Protein AF-A0A6P0TJJ9-F1 (afdb_monomer_lite)

Sequence (119 aa):
LDRAAPQLIAANETVKAAPLPALQGSAFDVAGGTGFQRPFELATLRLRNMVEALGHWRTYVPSGEYVTQRGGTFLFDAQGAMLYEYGDRGLLGFAENMSNPLSFLDAQLSEPSSTLEAV

Radius of gyration: 24.47 Å; chains: 1; bounding box: 44×28×72 Å

pLDDT: mean 81.22, std 12.04, range [33.06, 93.75]

Structure (mmCIF, N/CA/C/O backbone):
data_AF-A0A6P0TJJ9-F1
#
_entry.id   AF-A0A6P0TJJ9-F1
#
loop_
_atom_site.group_PDB
_atom_site.id
_atom_site.type_symbol
_atom_site.label_atom_id
_atom_site.label_alt_id
_atom_site.label_comp_id
_atom_site.label_asym_id
_atom_site.label_entity_id
_atom_site.label_seq_id
_atom_site.pdbx_PDB_ins_code
_atom_site.Cartn_x
_atom_site.Cartn_y
_atom_site.Cartn_z
_atom_site.occupancy
_atom_site.B_iso_or_equiv
_atom_site.auth_seq_id
_atom_site.auth_comp_id
_atom_site.auth_asym_id
_atom_site.auth_atom_id
_atom_site.pdbx_PDB_model_num
ATOM 1 N N . LEU A 1 1 ? 19.228 -5.794 -0.015 1.00 62.44 1 LEU A N 1
ATOM 2 C CA . LEU A 1 1 ? 19.012 -6.309 -1.383 1.00 62.44 1 LEU A CA 1
ATOM 3 C C . LEU A 1 1 ? 19.397 -7.760 -1.398 1.00 62.44 1 LEU A C 1
ATOM 5 O O . LEU A 1 1 ? 20.475 -8.080 -0.907 1.00 62.44 1 LEU A O 1
ATOM 9 N N . ASP A 1 2 ? 18.507 -8.601 -1.904 1.00 72.81 2 ASP A N 1
ATOM 10 C CA . ASP A 1 2 ? 18.820 -10.003 -2.114 1.00 72.81 2 ASP A CA 1
ATOM 11 C C . ASP A 1 2 ? 19.846 -10.109 -3.249 1.00 72.81 2 ASP A C 1
ATOM 13 O O . ASP A 1 2 ? 19.540 -9.841 -4.40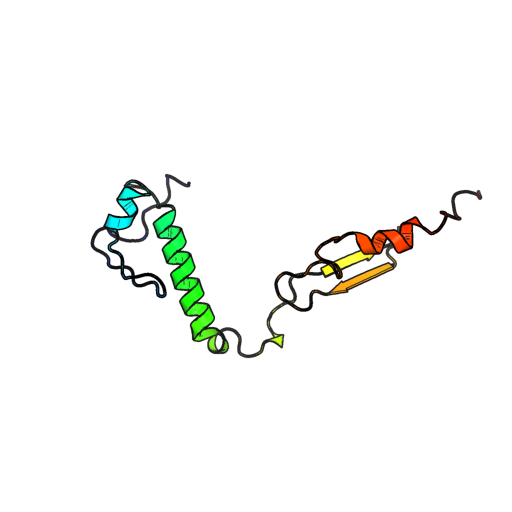9 1.00 72.81 2 ASP A O 1
ATOM 17 N N . ARG A 1 3 ? 21.092 -10.424 -2.887 1.00 77.44 3 ARG A N 1
ATOM 18 C CA . ARG A 1 3 ? 22.188 -10.594 -3.848 1.00 77.44 3 ARG A CA 1
ATOM 19 C C . ARG A 1 3 ? 22.168 -11.967 -4.523 1.00 77.44 3 ARG A C 1
ATOM 21 O O . ARG A 1 3 ? 22.936 -12.173 -5.453 1.00 77.44 3 ARG A O 1
ATOM 28 N N . ALA A 1 4 ? 21.332 -12.891 -4.050 1.00 82.12 4 ALA A N 1
ATOM 29 C CA . ALA A 1 4 ? 21.156 -14.212 -4.642 1.00 82.12 4 ALA A CA 1
ATOM 30 C C . ALA A 1 4 ? 20.058 -14.222 -5.720 1.00 82.12 4 ALA A C 1
ATOM 32 O O . ALA A 1 4 ? 20.020 -15.129 -6.550 1.00 82.12 4 ALA A O 1
ATOM 33 N N . ALA A 1 5 ? 19.176 -13.218 -5.727 1.00 84.81 5 ALA A N 1
ATOM 34 C CA . ALA A 1 5 ? 18.122 -13.097 -6.723 1.00 84.81 5 ALA A CA 1
ATOM 35 C C . ALA A 1 5 ? 18.695 -12.736 -8.109 1.00 84.81 5 ALA A C 1
ATOM 37 O O . ALA A 1 5 ? 19.488 -11.792 -8.212 1.00 84.81 5 ALA A O 1
ATOM 38 N N . PRO A 1 6 ? 18.279 -13.429 -9.187 1.00 85.81 6 PRO A N 1
ATOM 39 C CA . PRO A 1 6 ? 18.734 -13.129 -10.539 1.00 85.81 6 PRO A CA 1
ATOM 40 C C . PRO A 1 6 ? 18.163 -11.800 -11.052 1.00 85.81 6 PRO A C 1
ATOM 42 O O . PRO A 1 6 ? 17.127 -11.313 -10.591 1.00 85.81 6 PRO A O 1
ATOM 45 N N . GLN A 1 7 ? 18.833 -11.229 -12.053 1.00 87.25 7 GLN A N 1
ATOM 46 C CA . GLN A 1 7 ? 18.299 -10.107 -12.827 1.00 87.25 7 GLN A CA 1
ATOM 47 C C . GLN A 1 7 ? 17.050 -10.541 -13.600 1.00 87.25 7 GLN A C 1
ATOM 49 O O . GLN A 1 7 ? 16.963 -11.673 -14.075 1.00 87.25 7 GLN A O 1
ATOM 54 N N . LEU A 1 8 ? 16.086 -9.633 -13.715 1.00 86.06 8 LEU A N 1
ATOM 55 C CA . LEU A 1 8 ? 14.790 -9.873 -14.352 1.00 86.06 8 LEU A CA 1
ATOM 56 C C . LEU A 1 8 ? 14.695 -9.254 -15.754 1.00 86.06 8 LEU A C 1
ATOM 58 O O . LEU A 1 8 ? 13.822 -9.640 -16.522 1.00 86.06 8 LEU A O 1
ATOM 62 N N . ILE A 1 9 ? 15.568 -8.297 -16.068 1.00 84.56 9 ILE A N 1
ATOM 63 C CA . ILE A 1 9 ? 15.612 -7.525 -17.309 1.00 84.56 9 ILE A CA 1
ATOM 64 C C . ILE A 1 9 ? 17.009 -7.672 -17.910 1.00 84.56 9 ILE A C 1
ATOM 66 O O . ILE A 1 9 ? 18.009 -7.293 -17.290 1.00 84.56 9 ILE A O 1
ATOM 70 N N . ALA A 1 10 ? 17.091 -8.190 -19.134 1.00 84.06 10 ALA A N 1
ATOM 71 C CA . ALA A 1 10 ? 18.375 -8.354 -19.813 1.00 84.06 10 ALA A CA 1
ATOM 72 C C . ALA A 1 10 ? 18.992 -6.995 -20.192 1.00 84.06 10 ALA A C 1
ATOM 74 O O . ALA A 1 10 ? 18.285 -6.019 -20.431 1.00 84.06 10 ALA A O 1
ATOM 75 N N . ALA A 1 11 ? 20.322 -6.911 -20.299 1.00 80.12 11 ALA A N 1
ATOM 76 C CA . ALA A 1 11 ? 21.014 -5.646 -20.581 1.00 80.12 11 ALA A CA 1
ATOM 77 C C . ALA A 1 11 ? 20.579 -4.979 -21.905 1.00 80.12 11 ALA A C 1
ATOM 79 O O . ALA A 1 11 ? 20.531 -3.752 -21.992 1.00 80.12 11 ALA A O 1
ATOM 80 N N . ASN A 1 12 ? 20.238 -5.783 -22.916 1.00 84.12 12 ASN A N 1
ATOM 81 C CA . ASN A 1 12 ? 19.755 -5.342 -24.229 1.00 84.12 12 ASN A CA 1
ATOM 82 C C . ASN A 1 12 ? 18.223 -5.214 -24.313 1.00 84.12 12 ASN A C 1
ATOM 84 O O . ASN A 1 12 ? 17.691 -4.832 -25.357 1.00 84.12 12 ASN A O 1
ATOM 88 N N . GLU A 1 13 ? 17.501 -5.549 -23.247 1.00 86.25 13 GLU A N 1
ATOM 89 C CA . GLU A 1 13 ? 16.051 -5.439 -23.206 1.00 86.25 13 GLU A CA 1
ATOM 90 C C . GLU A 1 13 ? 15.645 -3.977 -23.018 1.00 86.25 13 GLU A C 1
ATOM 92 O O . GLU A 1 13 ? 16.206 -3.258 -22.192 1.00 86.25 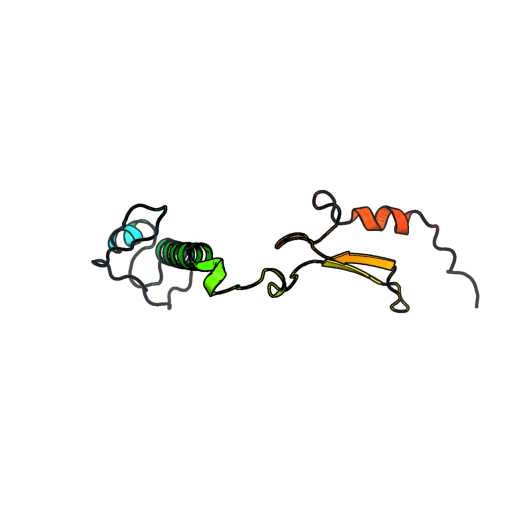13 GLU A O 1
ATOM 97 N N . THR A 1 14 ? 14.657 -3.520 -23.787 1.00 86.50 14 THR A N 1
ATOM 98 C CA . THR A 1 14 ? 14.084 -2.181 -23.617 1.00 86.50 14 THR A CA 1
ATOM 99 C C . THR A 1 14 ? 12.805 -2.268 -22.799 1.00 86.50 14 THR A C 1
ATOM 101 O O . THR A 1 14 ? 11.796 -2.813 -23.249 1.00 86.50 14 THR A O 1
ATOM 104 N N . VAL A 1 15 ? 12.827 -1.671 -21.613 1.00 83.75 15 VAL A N 1
ATOM 105 C CA . VAL A 1 15 ? 11.698 -1.626 -20.689 1.00 83.75 15 VAL A CA 1
ATOM 106 C C . VAL A 1 15 ? 10.832 -0.419 -21.008 1.00 83.75 15 VAL A C 1
ATOM 108 O O . VAL A 1 15 ? 11.277 0.727 -20.946 1.00 83.75 15 VAL A O 1
ATOM 111 N N . LYS A 1 16 ? 9.562 -0.680 -21.316 1.00 85.00 16 LYS A N 1
ATOM 112 C CA . LYS A 1 16 ? 8.521 0.341 -21.449 1.00 85.00 16 LYS A CA 1
ATOM 113 C C . LYS A 1 16 ? 7.699 0.360 -20.163 1.00 85.00 16 LYS A C 1
ATOM 115 O O . LYS A 1 16 ? 7.030 -0.622 -19.850 1.00 85.00 16 LYS A O 1
ATOM 120 N N . ALA A 1 17 ? 7.773 1.456 -19.418 1.00 77.62 17 ALA A N 1
ATOM 121 C CA . ALA A 1 17 ? 7.063 1.628 -18.154 1.00 77.62 17 ALA A CA 1
ATOM 122 C C . ALA A 1 17 ? 6.533 3.064 -18.047 1.00 77.62 17 ALA A C 1
ATOM 124 O O . ALA A 1 17 ? 7.002 3.840 -17.219 1.00 77.62 17 ALA A O 1
ATOM 125 N N . ALA A 1 18 ? 5.579 3.428 -18.914 1.00 77.31 18 ALA A N 1
ATOM 126 C CA . ALA A 1 18 ? 4.915 4.731 -18.845 1.00 77.31 18 ALA A CA 1
ATOM 127 C C . ALA A 1 18 ? 4.419 4.981 -17.405 1.00 77.31 18 ALA A C 1
ATOM 129 O O . ALA A 1 18 ? 3.893 4.050 -16.803 1.00 77.31 18 ALA A O 1
ATOM 130 N N . PRO A 1 19 ? 4.603 6.176 -16.820 1.00 76.75 19 PRO A N 1
ATOM 131 C CA . PRO A 1 19 ? 4.994 7.441 -17.450 1.00 76.75 19 PRO A CA 1
ATOM 132 C C . PRO A 1 19 ? 6.507 7.635 -17.658 1.00 76.75 19 PRO A C 1
ATOM 134 O O . PRO A 1 19 ? 6.917 8.689 -18.137 1.00 76.75 19 PRO A O 1
ATOM 137 N N . LEU A 1 20 ? 7.351 6.662 -17.304 1.00 79.75 20 LEU A N 1
ATOM 138 C CA . LEU A 1 20 ? 8.792 6.766 -17.521 1.00 79.75 20 LEU A CA 1
ATOM 139 C C . LEU A 1 20 ? 9.141 6.608 -19.011 1.00 79.75 20 LEU A C 1
ATOM 141 O O . LEU A 1 20 ? 8.479 5.839 -19.722 1.00 79.75 20 LEU A O 1
ATOM 145 N N . PRO A 1 21 ? 10.196 7.295 -19.491 1.00 83.00 21 PRO A N 1
ATOM 146 C CA . PRO A 1 21 ? 10.742 7.036 -20.816 1.00 83.00 21 PRO A CA 1
ATOM 147 C C . PRO A 1 21 ? 11.197 5.577 -20.928 1.00 83.00 21 PRO A C 1
ATOM 149 O O . PRO A 1 21 ? 11.478 4.916 -19.927 1.00 83.00 21 PRO A O 1
ATOM 152 N N . ALA A 1 22 ? 11.277 5.065 -22.155 1.00 85.62 22 ALA A N 1
ATOM 153 C CA . ALA A 1 22 ? 11.796 3.723 -22.381 1.00 85.62 22 ALA A CA 1
ATOM 154 C C . ALA A 1 22 ? 13.283 3.663 -21.991 1.00 85.62 22 ALA A C 1
ATOM 156 O O . ALA A 1 22 ? 14.078 4.483 -22.449 1.00 85.62 22 ALA A O 1
ATOM 157 N N . LEU A 1 23 ? 13.648 2.692 -21.155 1.00 85.19 23 LEU A N 1
ATOM 158 C CA . LEU A 1 23 ? 15.012 2.511 -20.652 1.00 85.19 23 LEU A CA 1
ATOM 159 C C . LEU A 1 23 ? 15.571 1.175 -21.138 1.00 85.19 23 LEU A C 1
ATOM 161 O O . LEU A 1 23 ? 14.855 0.175 -21.141 1.00 85.19 23 LEU A O 1
ATOM 165 N N . GLN A 1 24 ? 16.848 1.137 -21.522 1.00 87.31 24 GLN A N 1
ATOM 166 C CA . GLN A 1 24 ? 17.538 -0.140 -21.718 1.00 87.31 24 GLN A CA 1
ATOM 167 C C . GLN A 1 24 ? 17.904 -0.764 -20.373 1.00 87.31 24 GLN A C 1
ATOM 169 O O . GLN A 1 24 ? 18.221 -0.049 -19.422 1.00 87.31 24 GLN A O 1
ATOM 174 N N . GLY A 1 25 ? 17.919 -2.094 -20.307 1.00 80.88 25 GLY A N 1
ATOM 175 C CA . GLY A 1 25 ? 18.296 -2.839 -19.111 1.00 80.88 25 GLY A CA 1
ATOM 176 C C . GLY A 1 25 ? 19.685 -2.472 -18.583 1.00 80.88 25 GLY A C 1
ATOM 177 O O . GLY A 1 25 ? 19.887 -2.442 -17.373 1.00 80.88 25 GLY A O 1
ATOM 178 N N . SER A 1 26 ? 20.617 -2.116 -19.468 1.00 83.94 26 SER A N 1
ATOM 179 C CA . SER A 1 26 ? 21.955 -1.616 -19.118 1.00 83.94 26 SER A CA 1
ATOM 180 C C . SER A 1 26 ? 21.942 -0.308 -18.312 1.00 83.94 26 SER A C 1
ATOM 182 O O . SER A 1 26 ? 22.850 -0.057 -17.521 1.00 83.94 26 SER A O 1
ATOM 184 N N . ALA A 1 27 ? 20.894 0.516 -18.425 1.00 82.75 27 ALA A N 1
ATOM 185 C CA . ALA A 1 27 ? 20.767 1.746 -17.641 1.00 82.75 27 ALA A CA 1
ATOM 186 C C . ALA A 1 27 ? 20.625 1.468 -16.133 1.00 82.75 27 ALA A C 1
ATOM 188 O O . ALA A 1 27 ? 21.016 2.298 -15.311 1.00 82.75 27 ALA A O 1
ATOM 189 N N . PHE A 1 28 ? 20.111 0.292 -15.750 1.00 83.69 28 PHE A N 1
ATOM 190 C CA . PHE A 1 28 ? 19.990 -0.101 -14.344 1.00 83.69 28 PHE A CA 1
ATOM 191 C C . PHE A 1 28 ? 21.326 -0.530 -13.721 1.00 83.69 28 PHE A C 1
ATOM 193 O O . PHE A 1 28 ? 21.434 -0.542 -12.494 1.00 83.69 28 PHE A O 1
ATOM 200 N N . ASP A 1 29 ? 22.349 -0.834 -14.527 1.00 81.06 29 ASP A N 1
ATOM 201 C CA . ASP A 1 29 ? 23.669 -1.250 -14.031 1.00 81.06 29 ASP A CA 1
ATOM 202 C C . ASP A 1 29 ? 24.391 -0.098 -13.322 1.00 81.06 29 ASP A C 1
ATOM 204 O O . ASP A 1 29 ? 25.051 -0.306 -12.305 1.00 81.06 29 ASP A O 1
ATOM 208 N N . VAL A 1 30 ? 24.185 1.136 -13.795 1.00 73.12 30 VAL A N 1
ATOM 209 C CA . VAL A 1 30 ? 24.783 2.358 -13.226 1.00 73.12 30 VAL A CA 1
ATOM 210 C C . VAL A 1 30 ? 24.316 2.604 -11.788 1.00 73.12 30 VAL A C 1
ATOM 212 O O . VAL A 1 30 ? 25.077 3.102 -10.964 1.00 73.12 30 VAL A O 1
ATOM 215 N N . ALA A 1 31 ? 23.075 2.230 -11.470 1.00 66.69 31 ALA A N 1
ATOM 216 C CA . ALA A 1 31 ? 22.455 2.486 -10.171 1.00 66.69 31 ALA A CA 1
ATOM 217 C C . ALA A 1 31 ? 22.338 1.235 -9.280 1.00 66.69 31 ALA A C 1
ATOM 219 O O . ALA A 1 31 ? 21.902 1.334 -8.132 1.00 66.69 31 ALA A O 1
ATOM 220 N N . GLY A 1 32 ? 22.684 0.054 -9.801 1.00 66.31 32 GLY A N 1
ATOM 221 C CA . GLY A 1 32 ? 22.401 -1.222 -9.145 1.00 66.31 32 GLY A CA 1
ATOM 222 C C . GLY A 1 32 ? 23.473 -2.296 -9.281 1.00 66.31 32 GLY A C 1
ATOM 223 O O . GLY A 1 32 ? 23.321 -3.323 -8.633 1.00 66.31 32 GLY A O 1
ATOM 224 N N . GLY A 1 33 ? 24.538 -2.083 -10.060 1.00 78.31 33 GLY A N 1
ATOM 225 C CA . GLY A 1 33 ? 25.552 -3.105 -10.332 1.00 78.31 33 GLY A CA 1
ATOM 226 C C . GLY A 1 33 ? 25.032 -4.259 -11.198 1.00 78.31 33 GLY A C 1
ATOM 227 O O . GLY A 1 33 ? 23.915 -4.217 -11.709 1.00 78.31 33 GLY A O 1
ATOM 228 N N . THR A 1 34 ? 25.850 -5.300 -11.369 1.00 77.50 34 THR A N 1
ATOM 229 C CA . THR A 1 34 ? 25.533 -6.472 -12.202 1.00 77.50 34 THR A CA 1
ATOM 230 C C . THR A 1 34 ? 25.535 -7.773 -11.396 1.00 77.50 34 THR A C 1
ATOM 232 O O . THR A 1 34 ? 26.147 -7.863 -10.332 1.00 77.50 34 THR A O 1
ATOM 235 N N . GLY A 1 35 ? 24.841 -8.799 -11.902 1.00 79.75 35 GLY A N 1
ATOM 236 C CA . GLY A 1 35 ? 24.870 -10.158 -11.343 1.00 79.75 35 GLY A CA 1
ATOM 237 C C . GLY A 1 35 ? 23.883 -10.433 -10.204 1.00 79.75 35 GLY A C 1
ATOM 238 O O . GLY A 1 35 ? 23.897 -11.526 -9.652 1.00 79.75 35 GLY A O 1
ATOM 239 N N . PHE A 1 36 ? 23.017 -9.477 -9.866 1.00 82.12 36 PHE A N 1
ATOM 240 C CA . PHE A 1 36 ? 21.925 -9.644 -8.905 1.00 82.12 36 PHE A CA 1
ATOM 241 C C . PHE A 1 36 ? 20.750 -8.724 -9.252 1.00 82.12 36 PHE A C 1
ATOM 243 O O . PHE A 1 36 ? 20.901 -7.803 -10.058 1.00 82.12 36 PHE A O 1
ATOM 250 N N . GLN A 1 37 ? 19.584 -8.960 -8.648 1.00 82.94 37 GLN A N 1
ATOM 251 C CA . GLN A 1 37 ? 18.388 -8.142 -8.846 1.00 82.94 37 GLN A CA 1
ATOM 252 C C . GLN A 1 37 ? 18.639 -6.681 -8.443 1.00 82.94 37 GLN A C 1
ATOM 254 O O . GLN A 1 37 ? 18.871 -6.365 -7.271 1.00 82.94 37 GLN A O 1
ATOM 259 N N . ARG A 1 38 ? 18.561 -5.770 -9.419 1.00 87.75 38 ARG A N 1
ATOM 260 C CA . ARG A 1 38 ? 18.883 -4.355 -9.205 1.00 87.75 38 ARG A CA 1
ATOM 261 C C . ARG A 1 38 ? 17.686 -3.644 -8.553 1.00 87.75 38 ARG A C 1
ATOM 263 O O . ARG A 1 38 ? 16.539 -3.883 -8.935 1.00 87.75 38 ARG A O 1
ATOM 270 N N . PRO A 1 39 ? 17.901 -2.729 -7.589 1.00 83.19 39 PRO A N 1
ATOM 271 C CA . PRO A 1 39 ? 16.798 -2.083 -6.873 1.00 83.19 39 PRO A CA 1
ATOM 272 C C . PRO A 1 39 ? 15.881 -1.276 -7.801 1.00 83.19 39 PRO A C 1
ATOM 274 O O . PRO A 1 39 ? 14.658 -1.364 -7.703 1.00 83.19 39 PRO A O 1
ATOM 277 N N . PHE A 1 40 ? 16.471 -0.517 -8.728 1.00 85.38 40 PHE A N 1
ATOM 278 C CA . PHE A 1 40 ? 15.721 0.303 -9.680 1.00 85.38 40 PHE A CA 1
ATOM 279 C C . PHE A 1 40 ? 15.007 -0.532 -10.742 1.00 85.38 40 PHE A C 1
ATOM 281 O O . PHE A 1 40 ? 13.876 -0.219 -11.087 1.00 85.38 40 PHE A O 1
ATOM 288 N N . GLU A 1 41 ? 15.614 -1.631 -11.188 1.00 87.56 41 GLU A N 1
ATOM 289 C CA . GLU A 1 41 ? 14.972 -2.612 -12.069 1.00 87.56 41 GLU A CA 1
ATOM 290 C C . GLU A 1 41 ? 13.681 -3.150 -11.437 1.00 87.56 41 GLU A C 1
ATOM 292 O O . GLU A 1 41 ? 12.613 -3.102 -12.049 1.00 87.56 41 GLU A O 1
ATOM 297 N N . LEU A 1 42 ? 13.752 -3.595 -10.178 1.00 88.56 42 LEU A N 1
ATOM 298 C CA . LEU A 1 42 ? 12.581 -4.092 -9.459 1.00 88.56 42 LEU A CA 1
ATOM 299 C C . LEU A 1 42 ? 11.527 -2.994 -9.254 1.00 88.56 42 LEU A C 1
ATOM 301 O O . LEU A 1 42 ? 10.332 -3.251 -9.405 1.00 88.56 42 LEU A O 1
ATOM 305 N N . ALA A 1 43 ? 11.949 -1.771 -8.923 1.00 88.62 43 ALA A N 1
ATOM 306 C CA . ALA A 1 43 ? 11.043 -0.635 -8.777 1.00 88.62 43 ALA A CA 1
ATOM 307 C C . ALA A 1 43 ? 10.325 -0.302 -10.097 1.00 88.62 43 ALA A C 1
ATOM 309 O O . ALA A 1 43 ? 9.111 -0.096 -10.093 1.00 88.62 43 ALA A O 1
ATOM 310 N N . THR A 1 44 ? 11.033 -0.319 -11.231 1.00 88.62 44 THR A N 1
ATOM 311 C CA . THR A 1 44 ? 10.443 -0.112 -12.560 1.00 88.62 44 THR A CA 1
ATOM 312 C C . THR A 1 44 ? 9.469 -1.229 -12.925 1.00 88.62 44 THR A C 1
ATOM 314 O O . THR A 1 44 ? 8.394 -0.936 -13.444 1.00 88.62 44 THR A O 1
ATOM 317 N N . LEU A 1 45 ? 9.779 -2.491 -12.611 1.00 88.75 45 LEU A N 1
ATOM 318 C CA . LEU A 1 45 ? 8.845 -3.604 -12.818 1.00 88.75 45 LEU A CA 1
ATOM 319 C C . LEU A 1 45 ? 7.576 -3.444 -11.978 1.00 88.75 45 LEU A C 1
ATOM 321 O O . LEU A 1 45 ? 6.473 -3.606 -12.495 1.00 88.75 45 LEU A O 1
ATOM 325 N N . ARG A 1 46 ? 7.716 -3.063 -10.703 1.00 89.62 46 ARG A N 1
ATOM 326 C CA . ARG A 1 46 ? 6.570 -2.770 -9.830 1.00 89.62 46 ARG A CA 1
ATOM 327 C C . ARG A 1 46 ? 5.727 -1.629 -10.382 1.00 89.62 46 ARG A C 1
ATOM 329 O O . ARG A 1 46 ? 4.510 -1.755 -10.424 1.00 89.62 46 ARG A O 1
ATOM 336 N N . LEU A 1 47 ? 6.358 -0.552 -10.849 1.00 89.44 47 LEU A N 1
ATOM 337 C CA . LEU A 1 47 ? 5.651 0.565 -11.468 1.00 89.44 47 LEU A CA 1
ATOM 338 C C . LEU A 1 47 ? 4.907 0.134 -12.731 1.00 89.44 47 LEU A C 1
ATOM 340 O O . LEU A 1 47 ? 3.731 0.449 -12.870 1.00 89.44 47 LEU A O 1
ATOM 344 N N . ARG A 1 48 ? 5.559 -0.624 -13.619 1.00 89.00 48 ARG A N 1
ATOM 345 C CA . ARG A 1 48 ? 4.935 -1.144 -14.842 1.00 89.00 48 ARG A CA 1
ATOM 346 C C . ARG A 1 48 ? 3.694 -1.976 -14.522 1.00 89.00 48 ARG A C 1
ATOM 348 O O . ARG A 1 48 ? 2.657 -1.767 -15.140 1.00 89.00 48 ARG A O 1
ATOM 355 N N . ASN A 1 49 ? 3.792 -2.866 -13.535 1.00 89.00 49 ASN A N 1
ATOM 356 C CA . ASN A 1 49 ? 2.666 -3.690 -13.098 1.00 89.00 49 ASN A CA 1
ATOM 357 C C . ASN A 1 49 ? 1.544 -2.837 -12.489 1.00 89.00 49 ASN A C 1
ATOM 359 O O . ASN A 1 49 ? 0.378 -3.071 -12.774 1.00 89.00 49 ASN A O 1
ATOM 363 N N . MET A 1 50 ? 1.876 -1.819 -11.687 1.00 89.62 50 MET A N 1
ATOM 364 C CA . MET A 1 50 ? 0.868 -0.898 -11.148 1.00 89.62 50 MET A CA 1
ATOM 365 C C . MET A 1 50 ? 0.155 -0.122 -12.258 1.00 89.62 50 MET A C 1
ATOM 367 O O . MET A 1 50 ? -1.059 0.021 -12.212 1.00 89.62 50 MET A O 1
ATOM 371 N N . VAL A 1 51 ? 0.886 0.370 -13.260 1.00 90.06 51 VAL A N 1
ATOM 372 C CA . VAL A 1 51 ? 0.317 1.130 -14.386 1.00 90.06 51 VAL A CA 1
ATOM 373 C C . VAL A 1 51 ? -0.638 0.268 -15.204 1.00 90.06 51 VAL A C 1
ATOM 375 O O . VAL A 1 51 ? -1.712 0.731 -15.575 1.00 90.06 51 VAL A O 1
ATOM 378 N N . GLU A 1 52 ? -0.265 -0.984 -15.448 1.00 90.50 52 GLU A N 1
ATOM 379 C CA . GLU A 1 52 ? -1.103 -1.970 -16.125 1.00 90.50 52 GLU A CA 1
ATOM 380 C C . GLU A 1 52 ? -2.385 -2.247 -15.320 1.00 90.50 52 GLU A C 1
ATOM 382 O O . GLU A 1 52 ? -3.487 -1.998 -15.816 1.00 90.50 52 GLU A O 1
ATOM 387 N N . ALA A 1 53 ? -2.249 -2.612 -14.042 1.00 88.88 53 ALA A N 1
ATOM 388 C CA . ALA A 1 53 ? -3.382 -2.910 -13.170 1.00 88.88 53 ALA A CA 1
ATOM 389 C C . ALA A 1 53 ? -4.334 -1.712 -12.990 1.00 88.88 53 ALA A C 1
ATOM 391 O O . ALA A 1 53 ? -5.554 -1.878 -12.984 1.00 88.88 53 ALA A O 1
ATOM 392 N N . LEU A 1 54 ? -3.799 -0.492 -12.865 1.00 87.00 54 LEU A N 1
ATOM 393 C CA . LEU A 1 54 ? -4.596 0.733 -12.746 1.00 87.00 54 LEU A CA 1
ATOM 394 C C . LEU A 1 54 ? -5.250 1.128 -14.078 1.00 87.00 54 LEU A C 1
ATOM 396 O O . LEU A 1 54 ? -6.400 1.573 -14.087 1.00 87.00 54 LEU A O 1
ATOM 400 N N . GLY A 1 55 ? -4.553 0.942 -15.203 1.00 88.81 55 GLY A N 1
ATOM 401 C CA . GLY A 1 55 ? -5.083 1.197 -16.545 1.00 88.81 55 GLY A CA 1
ATOM 402 C C . GLY A 1 55 ? -6.235 0.260 -16.913 1.00 88.81 55 GLY A C 1
ATOM 403 O O . GLY A 1 55 ? -7.209 0.684 -17.534 1.00 88.81 55 GLY A O 1
ATOM 404 N N . HIS A 1 56 ? -6.171 -0.990 -16.453 1.00 90.25 56 HIS A N 1
ATOM 405 C CA . HIS A 1 56 ? -7.194 -2.015 -16.665 1.00 90.25 56 HIS A CA 1
ATOM 406 C C . HIS A 1 5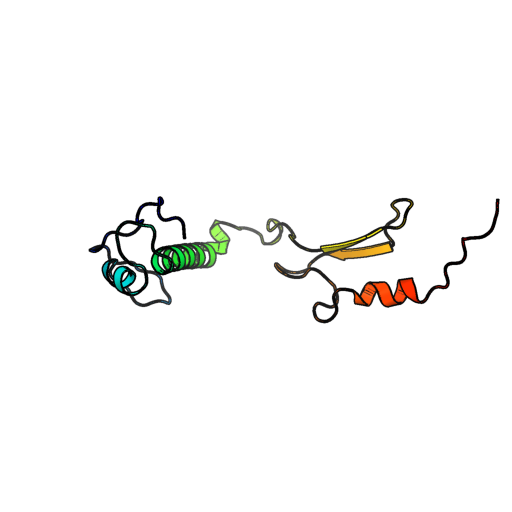6 ? -8.029 -2.300 -15.412 1.00 90.25 56 HIS A C 1
ATOM 408 O O . HIS A 1 56 ? -8.623 -3.370 -15.288 1.00 90.25 56 HIS A O 1
ATOM 414 N N . TRP A 1 57 ? -8.139 -1.328 -14.499 1.00 85.56 57 TRP A N 1
ATOM 415 C CA . TRP A 1 57 ? -8.784 -1.513 -13.195 1.00 85.56 57 TRP A CA 1
ATOM 416 C C . TRP A 1 57 ? -10.157 -2.191 -13.272 1.00 85.56 57 TRP A C 1
ATOM 418 O O . TRP A 1 57 ? -10.429 -3.102 -12.503 1.00 85.56 57 TRP A O 1
ATOM 428 N N . ARG A 1 58 ? -11.010 -1.803 -14.232 1.00 86.62 58 ARG A N 1
ATOM 429 C CA . ARG A 1 58 ? -12.380 -2.342 -14.370 1.00 86.62 58 ARG A CA 1
ATOM 430 C C . ARG A 1 58 ? -12.409 -3.796 -14.849 1.00 86.62 58 ARG A C 1
ATOM 432 O O . ARG A 1 58 ? -13.394 -4.483 -14.612 1.00 86.62 58 ARG A O 1
ATOM 439 N N . THR A 1 59 ? -11.349 -4.261 -15.507 1.00 89.50 59 THR A N 1
ATOM 440 C CA . THR A 1 59 ? -11.195 -5.664 -15.910 1.00 89.50 59 THR A CA 1
ATOM 441 C C . THR A 1 59 ? -10.908 -6.546 -14.696 1.00 89.50 59 THR A C 1
ATOM 443 O O . THR A 1 59 ? -11.421 -7.656 -14.609 1.00 89.50 59 THR A O 1
ATOM 446 N N . TYR A 1 60 ? -10.106 -6.047 -13.752 1.00 84.56 60 TYR A N 1
ATOM 447 C CA . TYR A 1 60 ? -9.698 -6.791 -12.557 1.00 84.56 60 TYR A CA 1
ATOM 448 C C . TYR A 1 60 ? -10.661 -6.623 -11.379 1.00 84.56 60 TYR A C 1
ATOM 450 O O . TYR A 1 60 ? -10.880 -7.558 -10.615 1.00 84.56 60 TYR A O 1
ATOM 458 N N . VAL A 1 61 ? -11.243 -5.434 -11.242 1.00 84.44 61 VAL A N 1
ATOM 459 C CA . VAL A 1 61 ? -12.161 -5.041 -10.173 1.00 84.44 61 VAL A CA 1
ATOM 460 C C . VAL A 1 61 ? -13.430 -4.485 -10.831 1.00 84.44 61 VAL A C 1
ATOM 462 O O . VAL A 1 61 ? -13.538 -3.276 -11.060 1.00 84.44 61 VAL A O 1
ATOM 465 N N . PRO A 1 62 ? -14.390 -5.361 -11.186 1.00 83.75 62 PRO A N 1
ATOM 466 C CA . PRO A 1 62 ? -15.589 -4.963 -11.924 1.00 83.75 62 PRO A CA 1
ATOM 467 C C . PRO A 1 62 ? -16.544 -4.097 -11.091 1.00 83.75 62 PRO A C 1
ATOM 469 O O . PRO A 1 62 ? -17.257 -3.266 -11.648 1.00 83.75 62 PRO A O 1
ATOM 472 N N . SER A 1 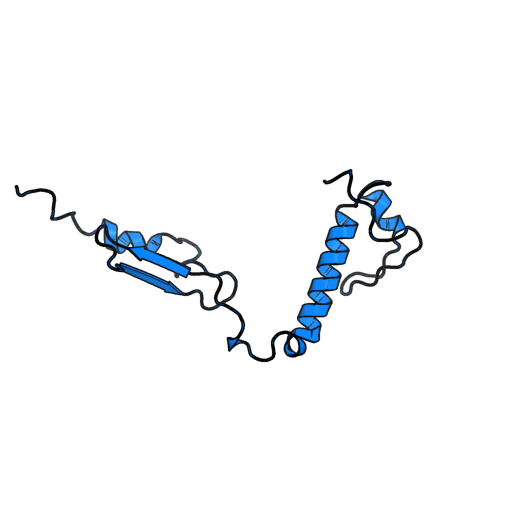63 ? -16.528 -4.251 -9.763 1.00 83.12 63 SER A N 1
ATOM 473 C CA . SER A 1 63 ? -17.248 -3.397 -8.814 1.00 83.12 63 SER A CA 1
ATOM 474 C C . SER A 1 63 ? -16.321 -2.983 -7.677 1.00 83.12 63 SER A C 1
ATOM 476 O O . SER A 1 63 ? -15.569 -3.807 -7.154 1.00 83.12 63 SER A O 1
ATOM 478 N N . GLY A 1 64 ? -16.402 -1.714 -7.267 1.00 75.31 64 GLY A N 1
ATOM 479 C CA . GLY A 1 64 ? -15.685 -1.206 -6.093 1.00 75.31 64 GLY A CA 1
ATOM 480 C C . GLY A 1 64 ? -16.113 -1.888 -4.790 1.00 75.31 64 GLY A C 1
ATOM 481 O O . GLY A 1 64 ? -15.324 -1.943 -3.857 1.00 75.31 64 GLY A O 1
ATOM 482 N N . GLU A 1 65 ? -17.308 -2.481 -4.757 1.00 78.25 65 GLU A N 1
ATOM 483 C CA . GLU A 1 65 ? -17.828 -3.235 -3.607 1.00 78.25 65 GLU A CA 1
ATOM 484 C C . GLU A 1 65 ? -17.028 -4.513 -3.312 1.00 78.25 65 GLU A C 1
ATOM 486 O O . GLU A 1 65 ? -17.071 -5.026 -2.199 1.00 78.25 65 GLU A O 1
ATOM 491 N N . TYR A 1 66 ? -16.284 -5.036 -4.293 1.00 78.31 66 TYR A N 1
ATOM 492 C CA . TYR A 1 66 ? -15.438 -6.220 -4.108 1.00 78.31 66 TYR A CA 1
ATOM 493 C C . TYR A 1 66 ? -14.049 -5.886 -3.565 1.00 78.31 66 TYR A C 1
ATOM 495 O O . TYR A 1 66 ? -13.275 -6.792 -3.247 1.00 78.31 66 TYR A O 1
ATOM 503 N N . VAL A 1 67 ? -13.712 -4.600 -3.459 1.00 76.88 67 VAL A N 1
ATOM 504 C CA . VAL A 1 67 ? -12.485 -4.184 -2.789 1.00 76.88 67 VAL A CA 1
ATOM 505 C C . VAL A 1 67 ? -12.708 -4.349 -1.295 1.00 76.88 67 VAL A C 1
ATOM 507 O O . VAL A 1 67 ? -13.541 -3.670 -0.701 1.00 76.88 67 VAL A O 1
ATOM 510 N N . THR A 1 68 ? -11.968 -5.270 -0.682 1.00 72.00 68 THR A N 1
ATOM 511 C CA . THR A 1 68 ? -12.047 -5.466 0.761 1.00 72.00 68 THR A CA 1
ATOM 512 C C . THR A 1 68 ? -11.580 -4.208 1.480 1.00 72.00 68 THR A C 1
ATOM 514 O O . THR A 1 68 ? -10.542 -3.626 1.159 1.00 72.00 68 THR A O 1
ATOM 517 N N . GLN A 1 69 ? -12.359 -3.790 2.470 1.00 70.81 69 GLN A N 1
ATOM 518 C CA . GLN A 1 69 ? -11.994 -2.709 3.370 1.00 70.81 69 GLN A CA 1
ATOM 519 C C . GLN A 1 69 ? -10.819 -3.193 4.228 1.00 70.81 69 GLN A C 1
ATOM 521 O O . GLN A 1 69 ? -10.941 -4.163 4.974 1.00 70.81 69 GLN A O 1
ATOM 526 N N . ARG A 1 70 ? -9.638 -2.590 4.046 1.00 73.81 70 ARG A N 1
ATOM 527 C CA . ARG A 1 70 ? -8.384 -3.067 4.664 1.00 73.81 70 ARG A CA 1
ATOM 528 C C . ARG A 1 70 ? -8.019 -2.345 5.960 1.00 73.81 70 ARG A C 1
ATOM 530 O O . ARG A 1 70 ? -7.014 -2.711 6.567 1.00 73.81 70 ARG A O 1
ATOM 537 N N . GLY A 1 71 ? -8.798 -1.345 6.365 1.00 80.56 71 GLY A N 1
ATOM 538 C CA . GLY A 1 71 ? -8.499 -0.496 7.511 1.00 80.56 71 GLY A CA 1
ATOM 539 C C . GLY A 1 71 ? -9.690 -0.310 8.443 1.00 80.56 71 GLY A C 1
ATOM 540 O O . GLY A 1 71 ? -10.847 -0.287 8.021 1.00 80.56 71 GLY A O 1
ATOM 541 N N . GLY A 1 72 ? -9.385 -0.161 9.726 1.00 87.31 72 GLY A N 1
ATOM 542 C CA . GLY A 1 72 ? -10.340 0.218 10.752 1.00 87.31 72 GLY A CA 1
ATOM 543 C C . GLY A 1 72 ? -9.696 0.236 12.133 1.00 87.31 72 GLY A C 1
ATOM 544 O O . GLY A 1 72 ? -8.679 -0.423 12.352 1.00 87.31 72 GLY A O 1
ATOM 545 N N . THR A 1 73 ? -10.282 0.998 13.049 1.00 90.12 73 THR A N 1
ATOM 546 C CA . THR A 1 73 ? -9.898 1.028 14.464 1.00 90.12 73 THR A CA 1
ATOM 547 C C . THR A 1 73 ? -11.093 0.618 15.300 1.00 90.12 73 THR A C 1
ATOM 549 O O . THR A 1 73 ? -12.191 1.131 15.114 1.00 90.12 73 THR A O 1
ATOM 552 N N . PHE A 1 74 ? -10.863 -0.291 16.240 1.00 91.50 74 PHE A N 1
ATOM 553 C CA . PHE A 1 74 ? -11.881 -0.787 17.152 1.00 91.50 74 PHE A CA 1
ATOM 554 C C . PHE A 1 74 ? -11.351 -0.690 18.577 1.00 91.50 74 PHE A C 1
ATOM 556 O O . PHE A 1 74 ? -10.181 -0.990 18.825 1.00 91.50 74 PHE A O 1
ATOM 563 N N . LEU A 1 75 ? -12.211 -0.288 19.506 1.00 92.00 75 LEU A N 1
ATOM 564 C CA . LEU A 1 75 ? -11.941 -0.317 20.938 1.00 92.00 75 LEU A CA 1
ATOM 565 C C . LEU A 1 75 ? -12.940 -1.251 21.605 1.00 92.00 75 LEU A C 1
ATOM 567 O O . LEU A 1 75 ? -14.143 -1.146 21.365 1.00 92.00 75 LEU A O 1
ATOM 571 N N . PHE A 1 76 ? -12.435 -2.114 22.477 1.00 93.44 76 PHE A N 1
ATOM 572 C CA . PHE A 1 76 ? -13.235 -3.020 23.289 1.00 93.44 76 PHE A CA 1
ATOM 573 C C . PHE A 1 76 ? -12.925 -2.800 24.769 1.00 93.44 76 PHE A C 1
ATOM 575 O O . PHE A 1 76 ? -11.795 -2.444 25.114 1.00 93.44 76 PHE A O 1
ATOM 582 N N . ASP A 1 77 ? -13.913 -3.016 25.631 1.00 90.31 77 ASP A N 1
ATOM 583 C CA . ASP A 1 77 ? -13.713 -3.078 27.077 1.00 90.31 77 ASP A CA 1
ATOM 584 C C . ASP A 1 77 ? -13.144 -4.442 27.523 1.00 90.31 77 ASP A C 1
ATOM 586 O O . ASP A 1 77 ? -12.894 -5.345 26.717 1.00 90.31 77 ASP A O 1
ATOM 590 N N . ALA A 1 78 ? -12.933 -4.604 28.833 1.00 90.94 78 ALA A N 1
ATOM 591 C CA . ALA A 1 78 ? -12.409 -5.844 29.407 1.00 90.94 78 ALA A CA 1
ATOM 592 C C . ALA A 1 78 ? -13.379 -7.037 29.283 1.00 90.94 78 ALA A C 1
ATOM 594 O O . ALA A 1 78 ? -12.958 -8.189 29.389 1.00 90.94 78 ALA A O 1
ATOM 595 N N . GLN A 1 79 ? -14.666 -6.774 29.063 1.00 93.75 79 GLN A N 1
ATOM 596 C CA . GLN A 1 79 ? -15.731 -7.757 28.889 1.00 93.75 79 GLN A CA 1
ATOM 597 C C . GLN A 1 79 ? -15.953 -8.101 27.405 1.00 93.75 79 GLN A C 1
ATOM 599 O O . GLN A 1 79 ? -16.751 -8.986 27.091 1.00 93.75 79 GLN A O 1
ATOM 604 N N . GLY A 1 80 ? -15.220 -7.448 26.497 1.00 90.00 80 GLY A N 1
ATOM 605 C CA . GLY A 1 80 ? -15.328 -7.621 25.053 1.00 90.00 80 GLY A CA 1
ATOM 606 C C . GLY A 1 80 ? -16.467 -6.826 24.409 1.00 90.00 80 GLY A C 1
ATOM 607 O O . GLY A 1 80 ? -16.772 -7.066 23.241 1.00 90.00 80 GLY A O 1
ATOM 608 N N . ALA A 1 81 ? -17.103 -5.893 25.122 1.00 92.69 81 ALA A N 1
ATOM 609 C CA . ALA A 1 81 ? -18.077 -4.985 24.530 1.00 92.69 81 ALA A CA 1
ATOM 610 C C . ALA A 1 81 ? -17.365 -3.900 23.712 1.00 92.69 81 ALA A C 1
ATOM 612 O O . ALA A 1 81 ? -16.321 -3.379 24.101 1.00 92.69 81 ALA A O 1
ATOM 613 N N . MET A 1 82 ? -17.928 -3.564 22.553 1.00 92.44 82 MET A N 1
ATOM 614 C CA . MET A 1 82 ? -17.356 -2.578 21.639 1.00 92.44 82 MET A CA 1
ATOM 615 C C . MET A 1 82 ? -17.681 -1.155 22.112 1.00 92.44 82 MET A C 1
ATOM 617 O O . MET A 1 82 ? -18.848 -0.780 22.194 1.00 92.44 82 MET A O 1
ATOM 621 N N . LEU A 1 83 ? -16.643 -0.368 22.401 1.00 91.38 83 LEU A N 1
ATOM 622 C CA . LEU A 1 83 ? -16.739 1.020 22.872 1.00 91.38 83 LEU A CA 1
ATOM 623 C C . LEU A 1 83 ? -16.584 2.044 21.740 1.00 91.38 83 LEU A C 1
ATOM 625 O O . LEU A 1 83 ? -17.107 3.152 21.824 1.00 91.38 83 LEU A O 1
ATOM 629 N N . TYR A 1 84 ? -15.840 1.689 20.692 1.00 91.25 84 TYR A N 1
ATOM 630 C CA . TYR A 1 84 ? -15.604 2.542 19.530 1.00 91.25 84 TYR A CA 1
ATOM 631 C C . TYR A 1 84 ? -15.353 1.690 18.288 1.00 91.25 84 TYR A C 1
ATOM 633 O O . TYR A 1 84 ? -14.671 0.666 18.357 1.00 91.25 84 TYR A O 1
ATOM 641 N N . GLU A 1 85 ? -15.863 2.153 17.150 1.00 91.75 85 GLU A N 1
ATOM 642 C CA . GLU A 1 85 ? -15.634 1.569 15.835 1.00 91.75 85 GLU A CA 1
ATOM 643 C C . GLU A 1 85 ? -15.398 2.678 14.812 1.00 91.75 85 GLU A C 1
ATOM 645 O O . GLU A 1 85 ? -16.173 3.626 14.684 1.00 91.75 85 GLU A O 1
ATOM 650 N N . TYR A 1 86 ? -14.346 2.500 14.025 1.00 90.56 86 TYR A N 1
ATOM 651 C CA . TYR A 1 86 ? -14.106 3.234 12.803 1.00 90.56 86 TYR A CA 1
ATOM 652 C C . TYR A 1 86 ? -13.781 2.250 11.687 1.00 90.56 86 TYR A C 1
ATOM 654 O O . TYR A 1 86 ? -12.741 1.596 11.718 1.00 90.56 86 TYR A O 1
ATOM 662 N N . GLY A 1 87 ? -14.645 2.183 10.678 1.00 87.06 87 GLY A N 1
ATOM 663 C CA . GLY A 1 87 ? -14.350 1.512 9.415 1.00 87.06 87 GLY A CA 1
ATOM 664 C C . GLY A 1 87 ? -13.725 2.481 8.410 1.00 87.06 87 GLY A C 1
ATOM 665 O O . GLY A 1 87 ? -14.284 3.548 8.147 1.00 87.06 87 GLY A O 1
ATOM 666 N N . ASP A 1 88 ? -12.599 2.102 7.798 1.00 84.56 88 ASP A N 1
ATOM 667 C CA . ASP A 1 88 ? -11.948 2.899 6.750 1.00 84.56 88 ASP A CA 1
ATOM 668 C C . ASP A 1 88 ? -12.864 3.106 5.540 1.00 84.56 88 ASP A C 1
ATOM 670 O O . ASP A 1 88 ? -13.291 2.149 4.908 1.00 84.56 88 ASP A O 1
ATOM 674 N N . ARG A 1 89 ? -13.141 4.349 5.154 1.00 78.19 89 ARG A N 1
ATOM 675 C CA . ARG A 1 89 ? -13.959 4.634 3.960 1.00 78.19 89 ARG A CA 1
ATOM 676 C C . ARG A 1 89 ? -13.161 4.608 2.653 1.00 78.19 89 ARG A C 1
ATOM 678 O O . ARG A 1 89 ? -13.731 4.839 1.589 1.00 78.19 89 ARG A O 1
ATOM 685 N N . GLY A 1 90 ? -11.854 4.392 2.730 1.00 74.00 90 GLY A N 1
ATOM 686 C CA . GLY A 1 90 ? -10.939 4.364 1.601 1.00 74.00 90 GLY A CA 1
ATOM 687 C C . GLY A 1 90 ? -10.045 3.126 1.599 1.00 74.00 90 GLY A C 1
ATOM 688 O O . GLY A 1 90 ? -10.471 2.016 1.899 1.00 74.00 90 GLY A O 1
ATOM 689 N N . LEU A 1 91 ? -8.803 3.331 1.156 1.00 68.44 91 LEU A N 1
ATOM 690 C CA . LEU A 1 91 ? -7.782 2.284 1.037 1.00 68.44 91 LEU A CA 1
ATOM 691 C C . LEU A 1 91 ? -6.685 2.372 2.109 1.00 68.44 91 LEU 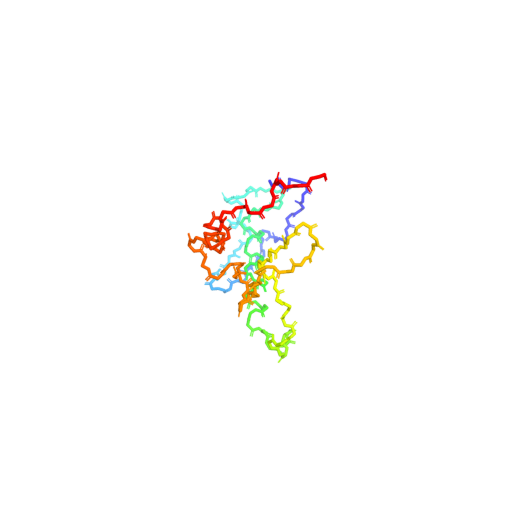A C 1
ATOM 693 O O . LEU A 1 91 ? -5.904 1.432 2.241 1.00 68.44 91 LEU A O 1
ATOM 697 N N . LEU A 1 92 ? -6.561 3.518 2.785 1.00 76.69 92 LEU A N 1
ATOM 698 C CA . LEU A 1 92 ? -5.440 3.853 3.675 1.00 76.69 92 LEU A CA 1
ATOM 699 C C . LEU A 1 92 ? -5.888 4.509 4.989 1.00 76.69 92 LEU A C 1
ATOM 701 O O . LEU A 1 92 ? -5.037 4.901 5.789 1.00 76.69 92 LEU A O 1
ATOM 705 N N . GLY A 1 93 ? -7.192 4.692 5.197 1.00 81.25 93 GLY A N 1
ATOM 706 C CA . GLY A 1 93 ? -7.694 5.229 6.451 1.00 81.25 93 GLY A CA 1
ATOM 707 C C . GLY A 1 93 ? -7.603 4.161 7.532 1.00 81.25 93 GLY A C 1
ATOM 708 O O . GLY A 1 93 ? -7.743 2.967 7.285 1.00 81.25 93 GLY A O 1
ATOM 709 N N . PHE A 1 94 ? -7.325 4.579 8.756 1.00 84.19 94 PHE A N 1
ATOM 710 C CA . PHE A 1 94 ? -7.291 3.653 9.888 1.00 84.19 94 PHE A CA 1
ATOM 711 C C . PHE A 1 94 ? -7.917 4.246 11.141 1.00 84.19 94 PHE A C 1
ATOM 713 O O . PHE A 1 94 ? -8.391 3.483 11.967 1.00 84.19 94 PHE A O 1
ATOM 720 N N . ALA A 1 95 ? -7.999 5.570 11.257 1.00 87.19 95 ALA A N 1
ATOM 721 C CA . ALA A 1 95 ? -8.692 6.269 12.331 1.00 87.19 95 ALA A CA 1
ATOM 722 C C . ALA A 1 95 ? -9.513 7.431 11.757 1.00 87.19 95 ALA A C 1
ATOM 724 O O . ALA A 1 95 ? -9.158 7.985 10.714 1.00 87.19 95 ALA A O 1
ATOM 725 N N . GLU A 1 96 ? -10.573 7.827 12.462 1.00 88.06 96 GLU A N 1
ATOM 726 C CA . GLU A 1 96 ? -11.439 8.949 12.081 1.00 88.06 96 GLU A CA 1
ATOM 727 C C . GLU A 1 96 ? -10.670 10.268 11.940 1.00 88.06 96 GLU A C 1
ATOM 729 O O . GLU A 1 96 ? -10.894 11.027 10.997 1.00 88.06 96 GLU A O 1
ATOM 734 N N . ASN A 1 97 ? -9.700 10.498 12.826 1.00 89.62 97 ASN A N 1
ATOM 735 C CA . ASN A 1 97 ? -8.744 11.592 12.731 1.00 89.62 97 ASN A CA 1
ATOM 736 C C . ASN A 1 97 ? -7.337 11.042 12.464 1.00 89.62 97 ASN A C 1
ATOM 738 O O . ASN A 1 97 ? -6.635 10.634 13.382 1.00 89.62 97 ASN A O 1
ATOM 742 N N . MET A 1 98 ? -6.882 11.064 11.210 1.00 87.75 98 MET A N 1
ATOM 743 C CA . MET A 1 98 ? -5.547 10.554 10.859 1.00 87.75 98 MET A CA 1
ATOM 744 C C . MET A 1 98 ? -4.385 11.374 11.444 1.00 87.75 98 MET A C 1
ATOM 746 O O . MET A 1 98 ? -3.302 10.830 11.644 1.00 87.75 98 MET A O 1
ATOM 750 N N . SER A 1 99 ? -4.587 12.667 11.718 1.00 91.12 99 SER A N 1
ATOM 751 C CA . SER A 1 99 ? -3.553 13.535 12.303 1.00 91.12 99 SER A CA 1
ATOM 752 C C . SER A 1 99 ? -3.368 13.289 13.801 1.00 91.12 99 SER A C 1
ATOM 754 O O . SER A 1 99 ? -2.290 13.540 14.334 1.00 91.12 99 SER A O 1
ATOM 756 N N . ASN A 1 100 ? -4.407 12.789 14.475 1.00 91.00 100 ASN A N 1
ATOM 757 C CA . ASN A 1 100 ? -4.345 12.297 15.846 1.00 91.00 100 ASN A CA 1
ATOM 758 C C . ASN A 1 100 ? -5.153 10.992 15.966 1.00 91.00 100 ASN A C 1
ATOM 760 O O . ASN A 1 100 ? -6.303 11.025 16.407 1.00 91.00 100 ASN A O 1
ATOM 764 N N . PRO A 1 101 ? -4.568 9.839 15.590 1.00 89.69 101 PRO A N 1
ATOM 765 C CA . PRO A 1 101 ? -5.296 8.573 15.507 1.00 89.69 101 PRO A CA 1
ATOM 766 C C . PRO A 1 101 ? -5.917 8.094 16.814 1.00 89.69 101 PRO A C 1
ATOM 768 O O . PRO A 1 101 ? -6.813 7.260 16.784 1.00 89.69 101 PRO A O 1
ATOM 771 N N . LEU A 1 102 ? -5.433 8.598 17.950 1.00 91.81 102 LEU A N 1
ATOM 772 C CA . LEU A 1 102 ? -5.873 8.208 19.284 1.00 91.81 102 LEU A CA 1
ATOM 773 C C . LEU A 1 102 ? -6.867 9.195 19.902 1.00 91.81 102 LEU A C 1
ATOM 775 O O . LEU A 1 102 ? -7.249 9.004 21.050 1.00 91.81 102 LEU A O 1
ATOM 779 N N . SER A 1 103 ? -7.326 10.218 19.170 1.00 92.12 103 SER A N 1
ATOM 780 C CA . SER A 1 103 ? -8.254 11.224 19.715 1.00 92.12 103 SER A CA 1
ATOM 781 C C . SER A 1 103 ? -9.565 10.631 20.246 1.00 92.12 103 SER A C 1
ATOM 783 O O . SER A 1 103 ? -10.229 11.239 21.076 1.00 92.12 103 SER A O 1
ATOM 785 N N . PHE A 1 104 ? -9.953 9.435 19.791 1.00 87.88 104 PHE A N 1
ATOM 786 C CA . PHE A 1 104 ? -11.121 8.717 20.312 1.00 87.88 104 PHE A CA 1
ATOM 787 C C . PHE A 1 104 ? -10.959 8.293 21.786 1.00 87.88 104 PHE A C 1
ATOM 789 O O . PHE A 1 104 ? -11.956 8.086 22.475 1.00 87.88 104 PHE A O 1
ATOM 796 N N . LEU A 1 105 ? -9.720 8.187 22.286 1.00 90.44 105 LEU A N 1
ATOM 797 C CA . LEU A 1 105 ? -9.434 7.859 23.684 1.00 90.44 105 LEU A CA 1
ATOM 798 C C . LEU A 1 105 ? -9.697 9.033 24.625 1.00 90.44 105 LEU A C 1
ATOM 800 O O . LEU A 1 105 ? -9.993 8.796 25.791 1.00 90.44 105 LEU A O 1
ATOM 804 N N . ASP A 1 106 ? -9.641 10.279 24.148 1.00 88.94 106 ASP A N 1
ATOM 805 C CA . ASP A 1 106 ? -9.835 11.459 25.002 1.00 88.94 106 ASP A CA 1
ATOM 806 C C . ASP A 1 106 ? -11.227 11.450 25.656 1.00 88.94 106 ASP A C 1
ATOM 808 O O . ASP A 1 106 ? -11.374 11.782 26.832 1.00 88.94 106 ASP A O 1
ATOM 812 N N . ALA A 1 107 ? -12.240 10.978 24.923 1.00 79.00 107 ALA A N 1
ATOM 813 C CA . ALA A 1 107 ? -13.596 10.793 25.435 1.00 79.00 107 ALA A CA 1
ATOM 814 C C . ALA A 1 107 ? -13.688 9.695 26.514 1.00 79.00 107 ALA A C 1
ATOM 816 O O . ALA A 1 107 ? -14.519 9.794 27.407 1.00 79.00 107 ALA A O 1
ATOM 817 N N . GLN A 1 108 ? -12.829 8.673 26.451 1.00 76.56 108 GLN A N 1
ATOM 818 C CA . GLN A 1 108 ? -12.842 7.522 27.364 1.00 76.56 108 GLN A CA 1
ATOM 819 C C . GLN A 1 108 ? -11.972 7.744 28.608 1.00 76.56 108 GLN A C 1
ATOM 821 O O . GLN A 1 108 ? -12.278 7.243 29.683 1.00 76.56 108 GLN A O 1
ATOM 826 N N . LEU A 1 109 ? -10.885 8.508 28.480 1.00 78.00 109 LEU A N 1
ATOM 827 C CA . LEU A 1 109 ? -9.961 8.821 29.575 1.00 78.00 109 LEU A CA 1
ATOM 828 C C . LEU A 1 109 ? -10.448 9.977 30.460 1.00 78.00 109 LEU A C 1
ATOM 830 O O . LEU A 1 109 ? -9.925 10.173 31.556 1.00 78.00 109 LEU A O 1
ATOM 834 N N . SER A 1 110 ? -11.430 10.743 29.983 1.00 66.31 110 SER A N 1
ATOM 835 C CA . SER A 1 110 ? -12.054 11.841 30.730 1.00 66.31 110 SER A CA 1
ATOM 836 C C . SER A 1 110 ? -13.159 11.368 31.688 1.00 66.31 110 SER A C 1
ATOM 838 O O . SER A 1 110 ? -13.584 12.135 32.551 1.00 66.31 110 SER A O 1
ATOM 840 N N . GLU A 1 111 ? -13.606 10.115 31.565 1.00 59.03 111 GLU A N 1
ATOM 841 C CA . GLU A 1 111 ? -14.501 9.464 32.524 1.00 59.03 111 GLU A CA 1
ATOM 842 C C . GLU A 1 111 ? -13.674 8.994 33.738 1.00 59.03 111 GLU A C 1
ATOM 844 O O . GLU A 1 111 ? -12.740 8.199 33.581 1.00 59.03 111 GLU A O 1
ATOM 849 N N . PRO A 1 112 ? -13.959 9.457 34.970 1.00 50.62 112 PRO A N 1
ATOM 850 C CA . PRO A 1 112 ? -13.313 8.899 36.145 1.00 50.62 112 PRO A CA 1
ATOM 851 C C . PRO A 1 112 ? -13.741 7.438 36.278 1.00 50.62 112 PRO A C 1
ATOM 853 O O . PRO A 1 112 ? -14.926 7.139 36.423 1.00 50.62 112 PRO A O 1
ATOM 856 N N . SER A 1 113 ? -12.750 6.544 36.237 1.00 48.56 113 SER A N 1
ATOM 857 C CA . SER A 1 113 ? -12.875 5.117 36.536 1.00 48.56 113 SER A CA 1
ATOM 858 C C . SER A 1 113 ? -13.662 4.923 37.835 1.00 48.56 113 SER A C 1
ATOM 860 O O . SER A 1 113 ? -13.128 5.024 38.939 1.00 48.56 113 SER A O 1
ATOM 862 N N . SER A 1 114 ? -14.964 4.693 37.702 1.00 49.06 114 SER A N 1
ATOM 863 C CA . SER A 1 114 ? -15.886 4.455 38.806 1.00 49.06 114 SER A CA 1
ATOM 864 C C . SER A 1 114 ? -16.142 2.962 38.931 1.00 49.06 114 SER A C 1
ATOM 866 O O . SER A 1 114 ? -17.280 2.510 38.942 1.00 49.06 114 SER A O 1
ATOM 868 N N . THR A 1 115 ? -15.081 2.153 38.997 1.00 48.00 115 THR A N 1
ATOM 869 C CA . THR A 1 115 ? -15.182 0.778 39.513 1.00 48.00 115 THR A CA 1
ATOM 870 C C . THR A 1 115 ? -13.809 0.234 39.917 1.00 48.00 115 THR A C 1
ATOM 872 O O . THR A 1 115 ? -13.211 -0.586 39.231 1.00 48.00 115 THR A O 1
ATOM 875 N N . LEU A 1 116 ? -13.295 0.692 41.062 1.00 47.22 116 LEU A N 1
ATOM 876 C CA . LEU A 1 116 ? -12.242 -0.024 41.801 1.00 47.22 116 LEU A CA 1
ATOM 877 C C . LEU A 1 116 ? -12.539 -0.199 43.298 1.00 47.22 116 LEU A C 1
ATOM 879 O O . LEU A 1 116 ? -11.656 -0.587 44.052 1.00 47.22 116 LEU A O 1
ATOM 883 N N . GLU A 1 117 ? -13.786 -0.021 43.736 1.00 44.56 117 GLU A N 1
ATOM 884 C CA . GLU A 1 117 ? -14.194 -0.436 45.080 1.00 44.56 117 GLU A CA 1
ATOM 885 C C . GLU A 1 117 ? -15.544 -1.152 45.031 1.00 44.56 117 GLU A C 1
ATOM 887 O O . GLU A 1 117 ? -16.575 -0.513 44.839 1.00 44.56 117 GLU A O 1
ATOM 892 N N . ALA A 1 118 ? -15.526 -2.481 45.179 1.00 33.06 118 ALA A N 1
ATOM 893 C CA . ALA A 1 118 ? -16.303 -3.202 46.193 1.00 33.06 118 ALA A CA 1
ATOM 894 C C . ALA A 1 118 ? -16.219 -4.733 45.993 1.00 33.06 118 ALA A C 1
ATOM 896 O O . ALA A 1 118 ? -16.815 -5.272 45.063 1.00 33.06 118 ALA A O 1
ATOM 897 N N . VAL A 1 119 ? 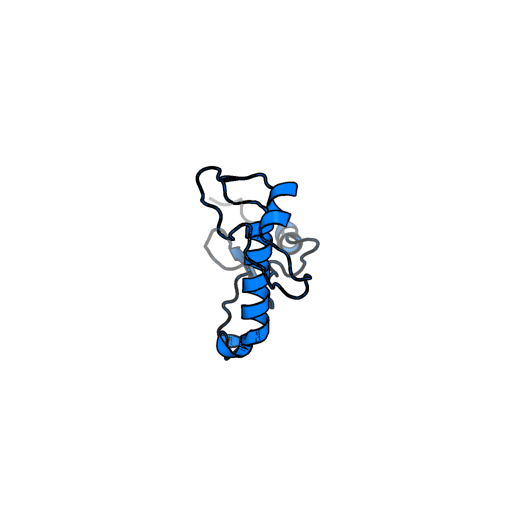-15.585 -5.371 46.991 1.00 36.75 119 VAL A N 1
ATOM 898 C CA . VAL A 1 119 ? -15.616 -6.795 47.409 1.00 36.75 119 VAL A CA 1
ATOM 899 C C . VAL A 1 119 ? -14.733 -7.786 46.653 1.00 36.75 119 VAL A C 1
ATOM 901 O O . VAL A 1 119 ? -15.035 -8.138 45.496 1.00 36.75 119 VAL A O 1
#

Secondary structure (DSSP, 8-state):
--SSSPPSS-TT-EE--TTSPPEEGGGGHHHH-SSS--HHHHHHHHHHHHHHHHHTHHHH-S-GGGS----EEEEE-TTS-EEEEEE-SSSS--SSSTTSTTGGGHHHHTS----S---

Foldseek 3Di:
DPLVAAAPADQQHWDDQPVDDIDGPVVQCVQANDNHHRPVSVVSVVSSVVCVCVVCVCVVPVDPVPPDQPEKDWDADPVRHTPDIDGDPDNPDHAPDPVCRCVVCVVVVPDPPPDPDDD